Protein AF-A0A5K1H9H5-F1 (afdb_monomer)

Solvent-accessible surface area (backbone atoms only — not comparable to full-atom values): 5226 Å² total; per-residue (Å²): 136,71,91,82,58,92,46,44,57,62,66,54,67,60,24,73,41,47,81,41,41,69,53,92,54,77,84,45,87,67,50,39,46,32,41,55,42,61,36,52,24,44,50,24,28,36,50,45,69,44,30,32,40,66,83,76,85,77,60,77,39,18,54,75,74,35,57,72,56,34,78,48,53,51,85,65,66,45,77,47,66,64,72,80,78,74,79,126

Foldseek 3Di:
DCLPDLAQEDDLCVLVPLQAAEDPPQNNPNHAHQHPRLLSNLNYAEDAEYEAEDPPDPGSGDHPVSCVSNVNYDDHYHYHYPPPPPPD

Secondary structure (DSSP, 8-state):
--TT---SS--GGGGG-TT--EE--TT-TT-----TTGGG-TT--EE-EEEEE--SSS-----GGGGGG-TT--S--EEEEE------

pLDDT: mean 73.45, std 13.98, range [39.09, 91.0]

Organism: NCBI:txid210225

Sequence (88 aa):
DLSVSKIEELPKEIGELSNLRSLGLKDIEELKFITEGLGKLTNLRILYRFIVSDDKGDTRGCNIRELKDLNKLKGELLIGCLGGGRVK

InterPro domains:
  IPR032675 Leucine-rich repeat domain superfamily [G3DSA:3.80.10.10] (1-82)

Structure (mmCIF, N/CA/C/O backbone):
data_AF-A0A5K1H9H5-F1
#
_entry.id   AF-A0A5K1H9H5-F1
#
loop_
_atom_site.group_PDB
_atom_site.id
_atom_site.type_symbol
_atom_site.label_atom_id
_atom_site.label_alt_id
_atom_site.label_comp_id
_atom_site.label_asym_id
_atom_site.label_entity_id
_atom_site.label_seq_id
_atom_site.pdbx_PDB_ins_code
_atom_site.Cartn_x
_atom_site.Cartn_y
_atom_site.Cartn_z
_atom_site.occupancy
_atom_site.B_iso_or_equiv
_atom_site.auth_seq_id
_atom_site.auth_comp_id
_atom_site.auth_asym_id
_atom_site.auth_atom_id
_atom_site.pdbx_PDB_model_num
ATOM 1 N N . ASP A 1 1 ? -1.616 17.638 -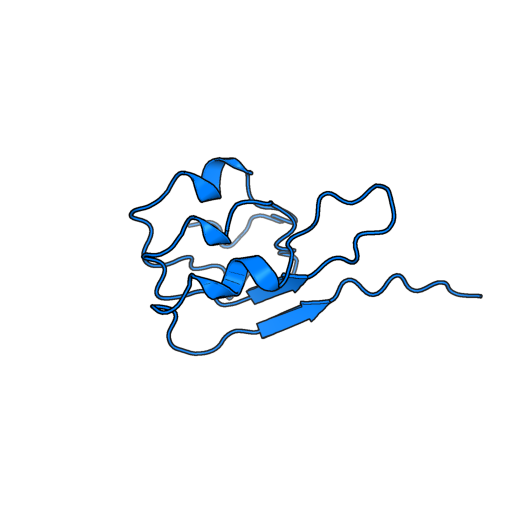4.788 1.00 44.56 1 ASP A N 1
ATOM 2 C CA . ASP A 1 1 ? -1.890 17.084 -6.118 1.00 44.56 1 ASP A CA 1
ATOM 3 C C . ASP A 1 1 ? -0.554 16.616 -6.689 1.00 44.56 1 ASP A C 1
ATOM 5 O O . ASP A 1 1 ? 0.330 17.448 -6.842 1.00 44.56 1 ASP A O 1
ATOM 9 N N . LEU A 1 2 ? -0.334 15.301 -6.809 1.00 47.38 2 LEU A N 1
ATOM 10 C CA . LEU A 1 2 ? 0.952 14.696 -7.224 1.00 47.38 2 LEU A CA 1
ATOM 11 C C . LEU A 1 2 ? 0.956 14.315 -8.718 1.00 47.38 2 LEU A C 1
ATOM 13 O O . LEU A 1 2 ? 1.847 13.605 -9.176 1.00 47.38 2 LEU A O 1
ATOM 17 N N . SER A 1 3 ? -0.026 14.809 -9.477 1.00 51.66 3 SER A N 1
ATOM 18 C CA . SER A 1 3 ? -0.362 14.392 -10.847 1.00 51.66 3 SER A CA 1
ATOM 19 C C . SER A 1 3 ? 0.710 14.654 -11.920 1.00 51.66 3 SER A C 1
ATOM 21 O O . SER A 1 3 ? 0.481 14.369 -13.087 1.00 51.66 3 SER A O 1
ATOM 23 N N . VAL A 1 4 ? 1.883 15.192 -11.565 1.00 48.97 4 VAL A N 1
ATOM 24 C CA . VAL A 1 4 ? 2.972 15.521 -12.513 1.00 48.97 4 VAL A CA 1
ATOM 25 C C . VAL A 1 4 ? 4.339 14.994 -12.074 1.00 48.97 4 VAL A C 1
ATOM 27 O O . VAL A 1 4 ? 5.355 15.249 -12.721 1.00 48.97 4 VAL A O 1
ATOM 30 N N . SER A 1 5 ? 4.398 14.281 -10.953 1.00 53.00 5 SER A N 1
ATOM 31 C CA . SER A 1 5 ? 5.659 13.844 -10.375 1.00 53.00 5 SER A CA 1
ATOM 32 C C . SER A 1 5 ? 5.979 12.427 -10.853 1.00 53.00 5 SER A C 1
ATOM 34 O O . SER A 1 5 ? 5.188 11.511 -10.642 1.00 53.00 5 SER A O 1
ATOM 36 N N . LYS A 1 6 ? 7.154 12.241 -11.474 1.00 61.06 6 LYS A N 1
ATOM 37 C CA . LYS A 1 6 ? 7.773 10.927 -11.738 1.00 61.06 6 LYS A CA 1
ATOM 38 C C . LYS A 1 6 ? 8.161 10.263 -10.411 1.00 61.06 6 LYS A C 1
ATOM 40 O O . LYS A 1 6 ? 9.335 10.150 -10.074 1.00 61.06 6 LYS A O 1
ATOM 45 N N . ILE A 1 7 ? 7.163 9.940 -9.599 1.00 66.31 7 ILE A N 1
ATOM 46 C CA . ILE A 1 7 ? 7.349 9.273 -8.318 1.00 66.31 7 ILE A CA 1
ATOM 47 C C . ILE A 1 7 ? 7.405 7.799 -8.645 1.00 66.31 7 ILE A C 1
ATOM 49 O O . ILE A 1 7 ? 6.375 7.173 -8.873 1.00 66.31 7 ILE A O 1
ATOM 53 N N . GLU A 1 8 ? 8.621 7.275 -8.708 1.00 70.75 8 GLU A N 1
ATOM 54 C CA . GLU A 1 8 ? 8.824 5.839 -8.827 1.00 70.75 8 GLU A CA 1
ATOM 55 C C . GLU A 1 8 ? 8.561 5.145 -7.496 1.00 70.75 8 GLU A C 1
ATOM 57 O O . GLU A 1 8 ? 8.023 4.052 -7.513 1.00 70.75 8 GLU A O 1
ATOM 62 N N . GLU A 1 9 ? 8.857 5.782 -6.358 1.00 73.38 9 GLU A N 1
ATOM 63 C CA . GLU A 1 9 ? 8.683 5.201 -5.024 1.00 73.38 9 GLU A CA 1
ATOM 64 C C . GLU A 1 9 ? 8.114 6.231 -4.041 1.00 73.38 9 GLU A C 1
ATOM 66 O O . GLU A 1 9 ? 8.465 7.412 -4.077 1.00 73.38 9 GLU A O 1
ATOM 71 N N . LEU A 1 10 ? 7.239 5.786 -3.138 1.00 76.75 10 LEU A N 1
ATOM 72 C CA . LEU A 1 10 ? 6.767 6.614 -2.028 1.00 76.75 10 LEU A CA 1
ATOM 73 C C . LEU A 1 10 ? 7.781 6.603 -0.863 1.00 76.75 10 LEU A C 1
ATOM 75 O O . LEU A 1 10 ? 8.548 5.653 -0.705 1.00 76.75 10 LEU A O 1
ATOM 79 N N . PRO A 1 11 ? 7.783 7.641 -0.014 1.00 78.19 11 PRO A N 1
ATOM 80 C CA . PRO A 1 11 ? 8.561 7.643 1.222 1.00 78.19 11 PRO A CA 1
ATOM 81 C C . PRO A 1 11 ? 8.086 6.534 2.174 1.00 78.19 11 PRO A C 1
ATOM 83 O O . PRO A 1 11 ? 6.881 6.305 2.300 1.00 78.19 11 PRO A O 1
ATOM 86 N N . LYS A 1 12 ? 9.013 5.888 2.895 1.00 76.62 12 LYS A N 1
ATOM 87 C CA . LYS A 1 12 ? 8.709 4.822 3.878 1.00 76.62 12 LYS A CA 1
ATOM 88 C C . LYS A 1 12 ? 7.780 5.298 4.994 1.00 76.62 12 LYS A C 1
ATOM 90 O O . LYS A 1 12 ? 6.992 4.538 5.552 1.00 76.62 12 LYS A O 1
ATOM 95 N N . GLU A 1 13 ? 7.850 6.587 5.294 1.00 83.75 13 GLU A N 1
ATOM 96 C CA . GLU A 1 13 ? 7.036 7.290 6.275 1.00 83.75 13 GLU A CA 1
ATOM 97 C C . GLU A 1 13 ? 5.542 7.269 5.915 1.00 83.75 13 GLU A C 1
ATOM 99 O O . GLU A 1 13 ? 4.707 7.516 6.784 1.00 83.75 13 GLU A O 1
ATOM 104 N N . ILE A 1 14 ? 5.170 6.916 4.672 1.00 82.44 14 ILE A N 1
ATOM 105 C CA . ILE A 1 14 ? 3.766 6.720 4.292 1.00 82.44 14 ILE A CA 1
ATOM 106 C C . ILE A 1 14 ? 3.083 5.691 5.199 1.00 82.44 14 ILE A C 1
ATOM 108 O O . ILE A 1 14 ? 1.921 5.880 5.543 1.00 82.44 14 ILE A O 1
ATOM 112 N N . GLY A 1 15 ? 3.804 4.658 5.653 1.00 80.94 15 GLY A N 1
ATOM 113 C CA . GLY A 1 15 ? 3.274 3.645 6.566 1.00 80.94 15 GLY A CA 1
ATOM 114 C C . GLY A 1 15 ? 2.883 4.187 7.946 1.00 80.94 15 GLY A C 1
ATOM 115 O O . GLY A 1 15 ? 2.085 3.567 8.644 1.00 80.94 15 GLY A O 1
ATOM 116 N N . GLU A 1 16 ? 3.379 5.362 8.336 1.00 86.00 16 GLU A N 1
ATOM 117 C CA . GLU A 1 16 ? 3.035 6.003 9.612 1.00 86.00 16 GLU A CA 1
ATOM 118 C C . GLU A 1 16 ? 1.702 6.769 9.544 1.00 86.00 16 GLU A C 1
ATOM 120 O O . GLU A 1 16 ? 1.124 7.140 10.570 1.00 86.00 16 GLU A O 1
ATOM 125 N N . LEU A 1 17 ? 1.145 6.961 8.343 1.00 87.12 17 LEU A N 1
ATOM 126 C CA . LEU A 1 17 ? -0.138 7.631 8.134 1.00 87.12 17 LEU A CA 1
ATOM 127 C C . LEU A 1 17 ? -1.323 6.700 8.443 1.00 87.12 17 LEU A C 1
ATOM 129 O O . LEU A 1 17 ? -2.191 6.468 7.608 1.00 87.12 17 LEU A O 1
ATOM 133 N N . SER A 1 18 ? -1.412 6.196 9.672 1.00 83.69 18 SER A N 1
ATOM 134 C CA . SER A 1 18 ? -2.442 5.241 10.128 1.00 83.69 18 SER A CA 1
ATOM 135 C C . SER A 1 18 ? -3.899 5.692 9.913 1.00 83.69 18 SER A C 1
ATOM 137 O O . SER A 1 18 ? -4.811 4.863 9.858 1.00 83.69 18 SER A O 1
ATOM 139 N N . ASN A 1 19 ? -4.138 6.998 9.761 1.00 87.88 19 ASN A N 1
ATOM 140 C CA . ASN A 1 19 ? -5.449 7.586 9.467 1.00 87.88 19 ASN A CA 1
ATOM 141 C C . ASN A 1 19 ? -5.714 7.815 7.970 1.00 87.88 19 ASN A C 1
ATOM 143 O O . ASN A 1 19 ? -6.787 8.313 7.614 1.00 87.88 19 ASN A O 1
ATOM 147 N N . LEU A 1 20 ? -4.771 7.473 7.090 1.00 88.75 20 LEU A N 1
ATOM 148 C CA . LEU A 1 20 ? -4.921 7.632 5.650 1.00 88.75 20 LEU A CA 1
ATOM 149 C C . LEU A 1 20 ? -6.050 6.731 5.141 1.00 88.75 20 LEU A C 1
ATOM 151 O O . LEU A 1 20 ? -6.092 5.534 5.415 1.00 88.75 20 LEU A O 1
ATOM 155 N N . ARG A 1 21 ? -6.987 7.324 4.396 1.00 90.06 21 ARG A N 1
ATOM 156 C CA . ARG A 1 21 ? -8.167 6.623 3.859 1.00 90.06 21 ARG A CA 1
ATOM 157 C C . ARG A 1 21 ? -8.136 6.469 2.349 1.00 90.06 21 ARG A C 1
ATOM 159 O O . ARG A 1 21 ? -8.760 5.552 1.830 1.00 90.06 21 ARG A O 1
ATOM 166 N N . SER A 1 22 ? -7.453 7.358 1.643 1.00 84.12 22 SER A N 1
ATOM 167 C CA . SER A 1 22 ? -7.420 7.363 0.185 1.00 84.12 22 SER A CA 1
ATOM 168 C C . SER A 1 22 ? -6.033 7.755 -0.281 1.00 84.12 22 SER A C 1
ATOM 170 O O . SER A 1 22 ? -5.552 8.826 0.084 1.00 84.12 22 SER A O 1
ATOM 172 N N . LEU A 1 23 ? -5.422 6.901 -1.097 1.00 79.94 23 LEU A N 1
ATOM 173 C CA . LEU A 1 23 ? -4.163 7.183 -1.768 1.00 79.94 23 LEU A CA 1
ATOM 174 C C . LEU A 1 23 ? -4.432 7.267 -3.276 1.00 79.94 23 LEU A C 1
ATOM 176 O O . LEU A 1 23 ? -4.516 6.262 -3.980 1.00 79.94 23 LEU A O 1
ATOM 180 N N . GLY A 1 24 ? -4.668 8.492 -3.748 1.00 72.75 24 GLY A N 1
ATOM 181 C CA . GLY A 1 24 ? -5.031 8.777 -5.136 1.00 72.75 24 GLY A CA 1
ATOM 182 C C . GLY A 1 24 ? -3.799 8.873 -6.025 1.00 72.75 24 GLY A C 1
ATOM 183 O O . GLY A 1 24 ? -3.246 9.954 -6.169 1.00 72.75 24 GLY A O 1
ATOM 184 N N . LEU A 1 25 ? -3.372 7.743 -6.591 1.00 71.25 25 LEU A N 1
ATOM 185 C CA . LEU A 1 25 ? -2.210 7.653 -7.489 1.00 71.25 25 LEU A CA 1
ATOM 186 C C . LEU A 1 25 ? -2.565 6.917 -8.792 1.00 71.25 25 LEU A C 1
ATOM 188 O O . LEU A 1 25 ? -1.729 6.241 -9.381 1.00 71.25 25 LEU A O 1
ATOM 192 N N . LYS A 1 26 ? -3.834 7.016 -9.215 1.00 69.81 26 LYS A N 1
ATOM 193 C CA . LYS A 1 26 ? -4.374 6.320 -10.393 1.00 69.81 26 LYS A CA 1
ATOM 194 C C . LYS A 1 26 ? -3.642 6.702 -11.683 1.00 69.81 26 LYS A C 1
ATOM 196 O O . LYS A 1 26 ? -3.398 5.832 -12.510 1.00 69.81 26 LYS A O 1
ATOM 201 N N . ASP A 1 27 ? -3.264 7.971 -11.805 1.00 71.62 27 ASP A N 1
ATOM 202 C CA . ASP A 1 27 ? -2.687 8.535 -13.029 1.00 71.62 27 ASP A CA 1
ATOM 203 C C . ASP A 1 27 ? -1.146 8.511 -13.034 1.00 71.62 27 ASP A C 1
ATOM 205 O O . ASP A 1 27 ? -0.516 9.062 -13.933 1.00 71.62 27 ASP A O 1
ATOM 209 N N . ILE A 1 28 ? -0.514 7.869 -12.038 1.00 72.50 28 ILE A N 1
ATOM 210 C CA . ILE A 1 28 ? 0.948 7.731 -11.980 1.00 72.50 28 ILE A CA 1
ATOM 211 C C . ILE A 1 28 ? 1.345 6.359 -12.527 1.00 72.50 28 ILE A C 1
ATOM 213 O O . ILE A 1 28 ? 1.480 5.375 -11.796 1.00 72.50 28 ILE A O 1
ATOM 217 N N . GLU A 1 29 ? 1.533 6.300 -13.843 1.00 67.94 29 GLU A N 1
ATOM 218 C CA . GLU A 1 29 ? 1.874 5.065 -14.557 1.00 67.94 29 GLU A CA 1
ATOM 219 C C . GLU A 1 29 ? 3.248 4.495 -14.173 1.00 67.94 29 GLU A C 1
ATOM 221 O O . GLU A 1 29 ? 3.428 3.279 -14.211 1.00 67.94 29 GLU A O 1
ATOM 226 N N . GLU A 1 30 ? 4.169 5.345 -13.721 1.00 70.06 30 GLU A N 1
ATOM 227 C CA . GLU A 1 30 ? 5.530 4.968 -13.308 1.00 70.06 30 GLU A CA 1
ATOM 228 C C . GLU A 1 30 ? 5.637 4.591 -11.821 1.00 70.06 30 GLU A C 1
ATOM 230 O O . GLU A 1 30 ? 6.712 4.219 -11.350 1.00 70.06 30 GLU A O 1
ATOM 235 N N . LEU A 1 31 ? 4.540 4.683 -11.058 1.00 70.25 31 LEU A N 1
ATOM 236 C CA . LEU A 1 31 ? 4.589 4.448 -9.620 1.00 70.25 31 LEU A CA 1
ATOM 237 C C . LEU A 1 31 ? 4.771 2.966 -9.302 1.00 70.25 31 LEU A C 1
ATOM 239 O O . LEU A 1 31 ? 3.870 2.141 -9.509 1.00 70.25 31 LEU A O 1
ATOM 243 N N . LYS A 1 32 ? 5.920 2.655 -8.709 1.00 68.62 32 LYS A N 1
ATOM 244 C CA . LYS A 1 32 ? 6.268 1.352 -8.159 1.00 68.62 32 LYS A CA 1
ATOM 245 C C . LYS A 1 32 ? 6.154 1.448 -6.636 1.00 68.62 32 LYS A C 1
ATOM 247 O O . LYS A 1 32 ? 6.921 2.111 -5.945 1.00 68.62 32 LYS A O 1
ATOM 252 N N . PHE A 1 33 ? 5.160 0.780 -6.065 1.00 68.19 33 PHE A N 1
ATOM 253 C CA . PHE A 1 33 ? 5.069 0.672 -4.610 1.00 68.19 33 PHE A CA 1
ATOM 254 C C . PHE A 1 33 ? 6.163 -0.277 -4.125 1.00 68.19 33 PHE A C 1
ATOM 256 O O . PHE A 1 33 ? 5.980 -1.484 -4.148 1.00 68.19 33 PHE A O 1
ATOM 263 N N . ILE A 1 34 ? 7.318 0.283 -3.772 1.00 62.16 34 ILE A N 1
ATOM 264 C CA . ILE A 1 34 ? 8.509 -0.458 -3.322 1.00 62.16 34 ILE A CA 1
ATOM 265 C C . ILE A 1 34 ? 8.776 -0.207 -1.822 1.00 62.16 34 ILE A C 1
ATOM 267 O O . ILE A 1 34 ? 9.565 -0.886 -1.177 1.00 62.16 34 ILE A O 1
ATOM 271 N N . THR A 1 35 ? 8.052 0.726 -1.207 1.00 67.81 35 THR A N 1
ATOM 272 C CA . THR A 1 35 ? 8.204 1.081 0.209 1.00 67.81 35 THR A CA 1
ATOM 273 C C . THR A 1 35 ? 7.484 0.099 1.134 1.00 67.81 35 THR A C 1
ATOM 275 O O . THR A 1 35 ? 6.255 0.019 1.141 1.00 67.81 35 THR A O 1
ATOM 278 N N . GLU A 1 36 ? 8.246 -0.550 2.008 1.00 74.12 36 GLU A N 1
ATOM 279 C CA . GLU A 1 36 ? 7.740 -1.307 3.157 1.00 74.12 36 GLU A CA 1
ATOM 280 C C . GLU A 1 36 ? 6.858 -0.446 4.078 1.00 74.12 36 GLU A C 1
ATOM 282 O O . GLU A 1 36 ? 7.155 0.721 4.338 1.00 74.12 36 GLU A O 1
ATOM 287 N N . GLY A 1 37 ? 5.804 -1.041 4.639 1.00 78.50 37 GLY A N 1
ATOM 288 C CA . GLY A 1 37 ? 4.966 -0.401 5.657 1.00 78.50 37 GLY A CA 1
ATOM 289 C C . GLY A 1 37 ? 3.592 0.033 5.159 1.00 78.50 37 GLY A C 1
ATOM 290 O O . GLY A 1 37 ? 2.805 0.558 5.946 1.00 78.50 37 GLY A O 1
ATOM 291 N N . LEU A 1 38 ? 3.249 -0.255 3.904 1.00 82.00 38 LEU A N 1
ATOM 292 C CA . LEU A 1 38 ? 1.902 -0.065 3.377 1.00 82.00 38 LEU A CA 1
ATOM 293 C C . LEU A 1 38 ? 0.875 -0.906 4.155 1.00 82.00 38 LEU A C 1
ATOM 295 O O . LEU A 1 38 ? -0.250 -0.459 4.364 1.00 82.00 38 LEU A O 1
ATOM 299 N N . GLY A 1 39 ? 1.281 -2.062 4.691 1.00 82.25 39 GLY A N 1
ATOM 300 C CA . GLY A 1 39 ? 0.437 -2.890 5.562 1.00 82.25 39 GLY A CA 1
ATOM 301 C C . GLY A 1 39 ? 0.025 -2.228 6.886 1.00 82.25 39 GLY A C 1
ATOM 302 O O . GLY A 1 39 ? -0.967 -2.627 7.491 1.00 82.25 39 GLY A O 1
ATOM 303 N N . LYS A 1 40 ? 0.719 -1.167 7.326 1.00 86.94 40 LYS A N 1
ATOM 304 C CA . LYS A 1 40 ? 0.320 -0.379 8.508 1.00 86.94 40 LYS A CA 1
ATOM 305 C C . LYS A 1 40 ? -0.906 0.502 8.243 1.00 86.94 40 LYS A C 1
ATOM 307 O O . LYS A 1 40 ? -1.586 0.918 9.183 1.00 86.94 40 LYS A O 1
ATOM 312 N N . LEU A 1 41 ? -1.231 0.761 6.974 1.00 88.69 41 LEU A N 1
ATOM 313 C CA . LEU A 1 41 ? -2.340 1.614 6.547 1.00 88.69 41 LEU A CA 1
AT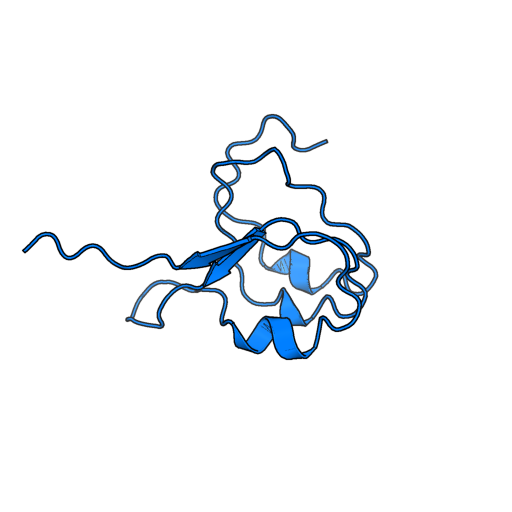OM 314 C C . LEU A 1 41 ? -3.702 0.910 6.654 1.00 88.69 41 LEU A C 1
ATOM 316 O O . LEU A 1 41 ? -4.504 0.928 5.729 1.00 88.69 41 LEU A O 1
ATOM 320 N N . THR A 1 42 ? -4.016 0.321 7.804 1.00 89.00 42 THR A N 1
ATOM 321 C CA . THR A 1 42 ? -5.234 -0.486 8.037 1.00 89.00 42 THR A CA 1
ATOM 322 C C . THR A 1 42 ? -6.557 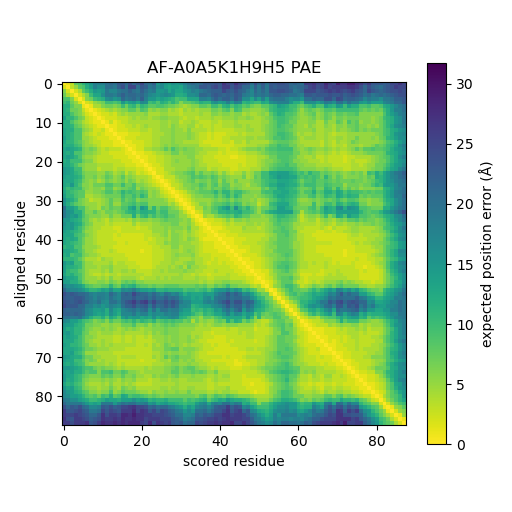0.265 7.808 1.00 89.00 42 THR A C 1
ATOM 324 O O . THR A 1 42 ? -7.615 -0.351 7.660 1.00 89.00 42 THR A O 1
ATOM 327 N N . ASN A 1 43 ? -6.529 1.603 7.767 1.00 90.56 43 ASN A N 1
ATOM 328 C CA . ASN A 1 43 ? -7.681 2.450 7.445 1.00 90.56 43 ASN A CA 1
ATOM 329 C C . ASN A 1 43 ? -7.815 2.817 5.964 1.00 90.56 43 ASN A C 1
ATOM 331 O O . ASN A 1 43 ? -8.790 3.491 5.602 1.00 90.56 43 ASN A O 1
ATOM 335 N N . LEU A 1 44 ? -6.886 2.366 5.122 1.00 89.38 44 LEU A N 1
ATOM 336 C CA . LEU A 1 44 ? -6.882 2.645 3.699 1.00 89.38 44 LEU A CA 1
ATOM 337 C C . LEU A 1 44 ? -8.095 1.998 3.035 1.00 89.38 44 LEU A C 1
ATOM 339 O O . LEU A 1 44 ? -8.405 0.827 3.244 1.00 89.38 44 LEU A O 1
ATOM 343 N N . ARG A 1 45 ? -8.805 2.800 2.246 1.00 91.00 45 ARG A N 1
ATOM 344 C CA . ARG A 1 45 ? -10.015 2.396 1.527 1.00 91.00 45 ARG A CA 1
ATOM 345 C C . ARG A 1 45 ? -9.813 2.366 0.027 1.00 91.00 45 ARG A C 1
ATOM 347 O O . ARG A 1 45 ? -10.500 1.610 -0.639 1.00 91.00 45 ARG A O 1
ATOM 354 N N . ILE A 1 46 ? -8.915 3.194 -0.496 1.00 86.00 46 ILE A N 1
ATOM 355 C CA . ILE A 1 46 ? -8.645 3.296 -1.930 1.00 86.00 46 ILE A CA 1
ATOM 356 C C . ILE A 1 46 ? -7.141 3.163 -2.138 1.00 86.00 46 ILE A C 1
ATOM 358 O O . ILE A 1 46 ? -6.372 3.976 -1.618 1.00 86.00 46 ILE A O 1
ATOM 362 N N . LEU A 1 47 ? -6.761 2.141 -2.904 1.00 84.50 47 LEU A N 1
ATOM 363 C CA . LEU A 1 47 ? -5.410 1.872 -3.379 1.00 84.50 47 LEU A CA 1
ATOM 364 C C . LEU A 1 47 ? -5.523 1.376 -4.820 1.00 84.50 47 LEU A C 1
ATOM 366 O O . LEU A 1 47 ? -6.143 0.348 -5.058 1.00 84.50 47 LEU A O 1
ATOM 370 N N . TYR A 1 48 ? -4.939 2.107 -5.765 1.00 79.94 48 TYR A N 1
ATOM 371 C CA . TYR A 1 48 ? -5.096 1.794 -7.189 1.00 79.94 48 TYR A CA 1
ATOM 372 C C . TYR A 1 48 ? -4.086 0.773 -7.704 1.00 79.94 48 TYR A C 1
ATOM 374 O O . TYR A 1 48 ? -4.398 -0.011 -8.598 1.00 79.94 48 TYR A O 1
ATOM 382 N N . ARG A 1 49 ? -2.868 0.779 -7.162 1.00 79.44 49 ARG A N 1
ATOM 383 C CA . ARG A 1 49 ? -1.778 -0.065 -7.641 1.00 79.44 49 ARG A CA 1
ATOM 384 C C . ARG A 1 49 ? -0.943 -0.558 -6.467 1.00 79.44 49 ARG A C 1
ATOM 386 O O . ARG A 1 49 ? -0.773 0.157 -5.487 1.00 79.44 49 ARG A O 1
ATOM 393 N N . PHE A 1 50 ? -0.451 -1.784 -6.561 1.00 80.31 50 PHE A N 1
ATOM 394 C CA . PHE A 1 50 ? 0.445 -2.400 -5.593 1.00 80.31 50 PHE A CA 1
ATOM 395 C C . PHE A 1 50 ? 1.442 -3.273 -6.351 1.00 80.31 50 PHE A C 1
ATOM 397 O O . PHE A 1 50 ? 1.038 -4.121 -7.144 1.00 80.31 50 PHE A O 1
ATOM 404 N N . ILE A 1 51 ? 2.738 -3.043 -6.155 1.00 77.62 51 ILE A N 1
ATOM 405 C CA . ILE A 1 51 ? 3.786 -3.789 -6.852 1.00 77.62 51 ILE A CA 1
ATOM 406 C C . ILE A 1 51 ? 4.505 -4.665 -5.838 1.00 77.62 51 ILE A C 1
ATOM 408 O O . ILE A 1 51 ? 4.986 -4.180 -4.824 1.00 77.62 51 ILE A O 1
ATOM 412 N N . VAL A 1 52 ? 4.560 -5.961 -6.112 1.00 78.06 52 VAL A N 1
ATOM 413 C CA . VAL A 1 52 ? 5.311 -6.924 -5.311 1.00 78.06 52 VAL A CA 1
ATOM 414 C C . VAL A 1 52 ? 6.695 -7.084 -5.928 1.00 78.06 52 VAL A C 1
ATOM 416 O O . VAL A 1 52 ? 6.818 -7.315 -7.134 1.00 78.06 52 VAL A O 1
ATOM 419 N N . SER A 1 53 ? 7.734 -6.996 -5.107 1.00 74.81 53 SER A N 1
ATOM 420 C CA . SER A 1 53 ? 9.098 -7.333 -5.527 1.00 74.81 53 SER A CA 1
ATOM 421 C C . SER A 1 53 ? 9.528 -8.630 -4.849 1.00 74.81 53 SER A C 1
ATOM 423 O O . SER A 1 53 ? 9.187 -8.872 -3.691 1.00 74.81 53 SER A O 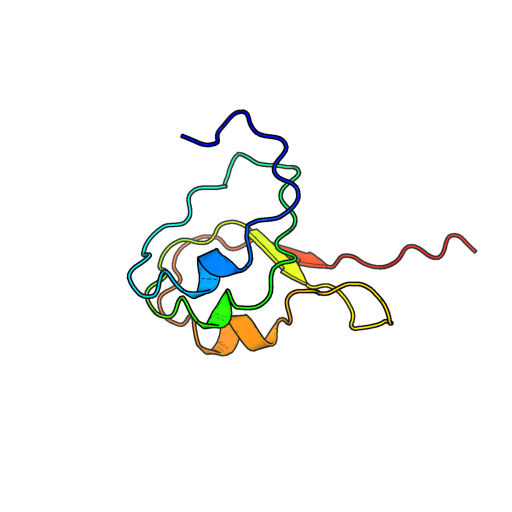1
ATOM 425 N N . ASP A 1 54 ? 10.246 -9.473 -5.590 1.00 63.31 54 ASP A N 1
ATOM 426 C CA . ASP A 1 54 ? 10.791 -10.726 -5.066 1.00 63.31 54 ASP A CA 1
ATOM 427 C C . ASP A 1 54 ? 12.012 -10.424 -4.186 1.00 63.31 54 ASP A C 1
ATOM 429 O O . ASP A 1 54 ? 12.801 -9.526 -4.483 1.00 63.31 54 ASP A O 1
ATOM 433 N N . ASP A 1 55 ? 12.179 -11.180 -3.109 1.00 58.78 55 ASP A N 1
ATOM 434 C CA . ASP A 1 55 ? 13.139 -10.968 -2.015 1.00 58.78 55 ASP A CA 1
ATOM 435 C C . ASP A 1 55 ? 14.610 -11.251 -2.383 1.00 58.78 55 ASP A C 1
ATOM 437 O O . ASP A 1 55 ? 15.459 -11.483 -1.515 1.00 58.78 55 ASP A O 1
ATOM 441 N N . LYS A 1 56 ? 14.955 -11.207 -3.674 1.00 55.94 56 LYS A N 1
ATOM 442 C CA . LYS A 1 56 ? 16.304 -11.498 -4.166 1.00 55.94 56 LYS A CA 1
ATOM 443 C C . LYS A 1 56 ? 17.245 -10.313 -3.969 1.00 55.94 56 LYS A C 1
ATOM 445 O O . LYS A 1 56 ? 17.653 -9.633 -4.904 1.00 55.94 56 LYS A O 1
ATOM 450 N N . GLY A 1 57 ? 17.649 -10.147 -2.716 1.00 49.34 57 GLY A N 1
ATOM 451 C CA . GLY A 1 57 ? 19.013 -9.785 -2.340 1.00 49.34 57 GLY A CA 1
ATOM 452 C C . GLY A 1 57 ? 19.351 -8.304 -2.213 1.00 49.34 57 GLY A C 1
ATOM 453 O O . GLY A 1 57 ? 20.284 -8.012 -1.478 1.00 49.34 57 GLY A O 1
ATOM 454 N N . ASP A 1 58 ? 18.626 -7.381 -2.853 1.00 51.34 58 ASP A N 1
ATOM 455 C CA . ASP A 1 58 ? 19.002 -5.949 -2.787 1.00 51.34 58 ASP A CA 1
ATOM 456 C C . ASP A 1 58 ? 17.839 -4.950 -2.930 1.00 51.34 58 ASP A C 1
ATOM 458 O O . ASP A 1 58 ? 17.984 -3.752 -2.687 1.00 51.34 58 ASP A O 1
ATOM 462 N N . THR A 1 59 ? 16.647 -5.418 -3.303 1.00 53.00 59 THR A N 1
ATOM 463 C CA . THR A 1 59 ? 15.463 -4.564 -3.447 1.00 53.00 59 THR A CA 1
ATOM 464 C C . T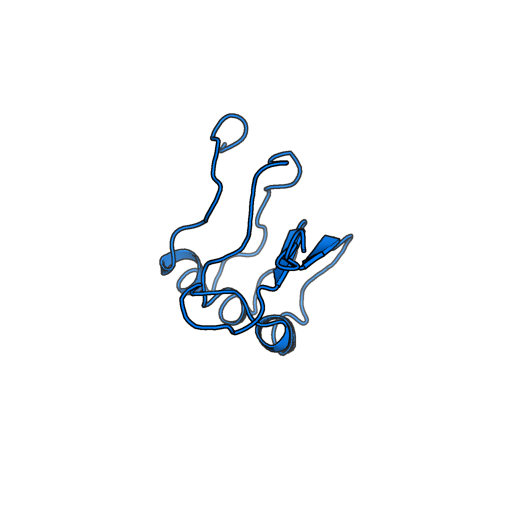HR A 1 59 ? 14.625 -4.644 -2.176 1.00 53.00 59 THR A C 1
ATOM 466 O O . THR A 1 59 ? 13.954 -5.639 -1.920 1.00 53.00 59 THR A O 1
ATOM 469 N N . ARG A 1 60 ? 14.666 -3.581 -1.362 1.00 57.41 60 ARG A N 1
ATOM 470 C CA . ARG A 1 60 ? 13.671 -3.322 -0.306 1.00 57.41 60 ARG A CA 1
ATOM 471 C C . ARG A 1 60 ? 12.314 -3.257 -0.990 1.00 57.41 60 ARG A C 1
ATOM 473 O O . ARG A 1 60 ? 12.057 -2.269 -1.650 1.00 57.41 60 ARG A O 1
ATOM 480 N N . GLY A 1 61 ? 11.527 -4.320 -0.953 1.00 62.19 61 GLY A N 1
ATOM 481 C CA . GLY A 1 61 ? 10.344 -4.461 -1.791 1.00 62.19 61 GLY A CA 1
ATOM 482 C C . GLY A 1 61 ? 9.102 -4.786 -0.984 1.00 62.19 61 GLY A C 1
ATOM 483 O O . GLY A 1 61 ? 9.179 -5.484 0.026 1.00 62.19 61 GLY A O 1
ATOM 484 N N . CYS A 1 62 ? 7.943 -4.309 -1.440 1.00 72.56 62 CYS A N 1
ATOM 485 C CA . CYS A 1 62 ? 6.674 -4.608 -0.791 1.00 72.56 62 CYS A CA 1
ATOM 486 C C . CYS A 1 62 ? 6.352 -6.100 -0.900 1.00 72.56 62 CYS A C 1
ATOM 488 O O . CYS A 1 62 ? 6.365 -6.688 -1.986 1.00 72.56 62 CYS A O 1
ATOM 490 N N . ASN A 1 63 ? 6.003 -6.708 0.233 1.00 78.44 63 ASN A N 1
ATOM 491 C CA . ASN A 1 63 ? 5.556 -8.093 0.265 1.00 78.44 63 ASN A CA 1
ATOM 492 C C . ASN A 1 63 ? 4.032 -8.155 0.127 1.00 78.44 63 ASN A C 1
ATOM 494 O O . ASN A 1 63 ? 3.316 -7.413 0.795 1.00 78.44 63 ASN A O 1
ATOM 498 N N . ILE A 1 64 ? 3.509 -9.104 -0.655 1.00 81.12 64 ILE A N 1
ATOM 499 C CA . ILE A 1 64 ? 2.057 -9.323 -0.777 1.00 81.12 64 ILE A CA 1
ATOM 500 C C . ILE A 1 64 ? 1.360 -9.535 0.579 1.00 81.12 64 ILE A C 1
ATOM 502 O O . ILE A 1 64 ? 0.195 -9.181 0.743 1.00 81.12 64 ILE A O 1
ATOM 506 N N . ARG A 1 65 ? 2.083 -10.041 1.588 1.00 83.06 65 ARG A N 1
ATOM 507 C CA . ARG A 1 65 ? 1.593 -10.191 2.966 1.00 83.06 65 ARG A CA 1
ATOM 508 C C . ARG A 1 65 ? 1.209 -8.869 3.622 1.00 83.06 65 ARG A C 1
ATOM 510 O O . ARG A 1 65 ? 0.437 -8.901 4.571 1.00 83.06 65 ARG A O 1
ATOM 517 N N . GLU A 1 66 ? 1.701 -7.729 3.146 1.00 83.19 66 GLU A N 1
ATOM 518 C CA . GLU A 1 66 ? 1.289 -6.419 3.656 1.00 83.19 66 GLU A CA 1
ATOM 519 C C . GLU A 1 66 ? -0.185 -6.120 3.369 1.00 83.19 66 GLU A C 1
ATOM 521 O O . GLU A 1 66 ? -0.831 -5.424 4.146 1.00 83.19 66 GLU A O 1
ATOM 526 N N . LEU A 1 67 ? -0.760 -6.706 2.314 1.00 84.69 67 LEU A N 1
ATOM 527 C CA . LEU A 1 67 ? -2.179 -6.532 2.007 1.00 84.69 67 LEU A CA 1
ATOM 528 C C . LEU A 1 67 ? -3.106 -7.278 2.978 1.00 84.69 67 LEU A C 1
ATOM 530 O O . LEU A 1 67 ? -4.299 -6.986 3.003 1.00 84.69 67 LEU A O 1
ATOM 534 N N . LYS A 1 68 ? -2.590 -8.216 3.790 1.00 87.38 68 LYS A N 1
ATOM 535 C CA . LYS A 1 68 ? -3.412 -9.090 4.650 1.00 87.38 68 LYS A CA 1
ATOM 536 C C . LYS A 1 68 ? -4.291 -8.310 5.641 1.00 87.38 68 LYS A C 1
ATOM 538 O O . LYS A 1 68 ? -5.382 -8.755 5.983 1.00 87.38 68 LYS A O 1
ATOM 543 N N . ASP A 1 69 ? -3.801 -7.159 6.103 1.00 87.88 69 ASP A N 1
ATOM 544 C CA . ASP A 1 69 ? -4.459 -6.336 7.121 1.00 87.88 69 ASP A CA 1
ATOM 545 C C . ASP A 1 69 ? -5.253 -5.171 6.494 1.00 87.88 69 ASP A C 1
ATOM 547 O O . ASP A 1 69 ? -6.007 -4.475 7.180 1.00 87.88 69 ASP A O 1
ATOM 551 N N . LEU A 1 70 ? -5.157 -4.978 5.171 1.00 87.38 70 LEU A N 1
ATOM 552 C CA . LEU A 1 70 ? -5.816 -3.902 4.422 1.00 87.38 70 LEU A CA 1
ATOM 553 C C . LEU A 1 70 ? -7.253 -4.260 4.018 1.00 87.38 70 LEU A C 1
ATOM 555 O O . LEU A 1 70 ? -7.704 -4.033 2.898 1.00 87.38 70 LEU A O 1
ATOM 559 N N . ASN A 1 71 ? -8.018 -4.771 4.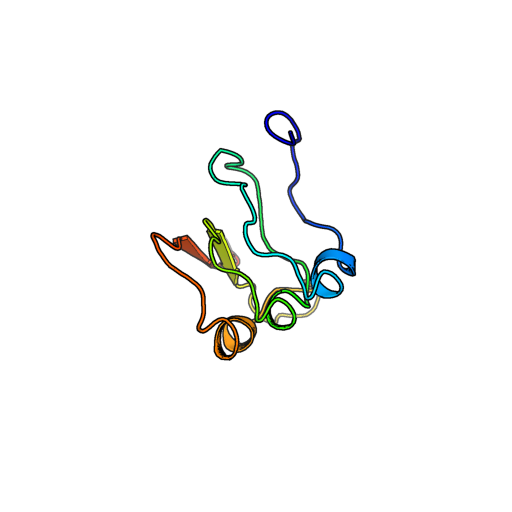979 1.00 88.75 71 ASN A N 1
ATOM 560 C CA . ASN A 1 71 ? -9.372 -5.298 4.771 1.00 88.75 71 ASN A CA 1
ATOM 561 C C . ASN A 1 71 ? -10.432 -4.225 4.464 1.00 88.75 71 ASN A C 1
ATOM 563 O O . ASN A 1 71 ? -11.586 -4.544 4.179 1.00 88.75 71 ASN A O 1
ATOM 567 N N . LYS A 1 72 ? -10.072 -2.940 4.561 1.00 90.44 72 LYS A N 1
ATOM 568 C CA . LYS A 1 72 ? -10.963 -1.811 4.258 1.00 90.44 72 LYS A CA 1
ATOM 569 C C . LYS A 1 72 ? -10.836 -1.318 2.820 1.00 90.44 72 LYS A C 1
ATOM 571 O O . LYS A 1 72 ? -11.610 -0.430 2.449 1.00 90.44 72 LYS A O 1
ATOM 576 N N . LEU A 1 73 ? -9.909 -1.879 2.039 1.00 88.44 73 LEU A N 1
ATOM 577 C CA . LEU A 1 73 ? -9.747 -1.564 0.626 1.00 88.44 73 LEU A CA 1
ATOM 578 C C . LEU A 1 73 ? -11.022 -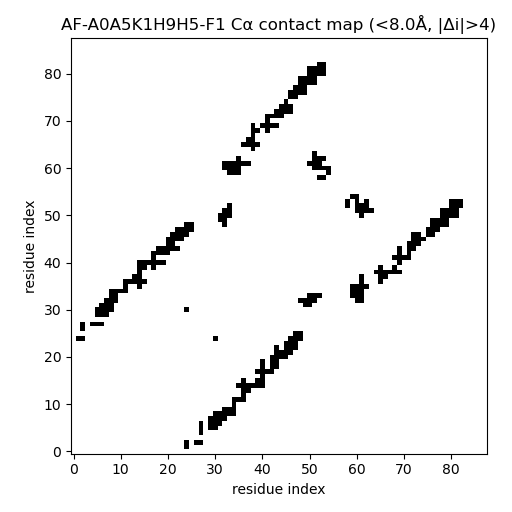1.896 -0.153 1.00 88.44 73 LEU A C 1
ATOM 580 O O . LEU A 1 73 ? -11.660 -2.928 0.051 1.00 88.44 73 LEU A O 1
ATOM 584 N N . LYS A 1 74 ? -11.406 -0.979 -1.035 1.00 87.94 74 LYS A N 1
ATOM 585 C CA . LYS A 1 74 ? -12.569 -1.068 -1.911 1.00 87.94 74 LYS A CA 1
ATOM 586 C C . LYS A 1 74 ? -12.205 -0.546 -3.295 1.00 8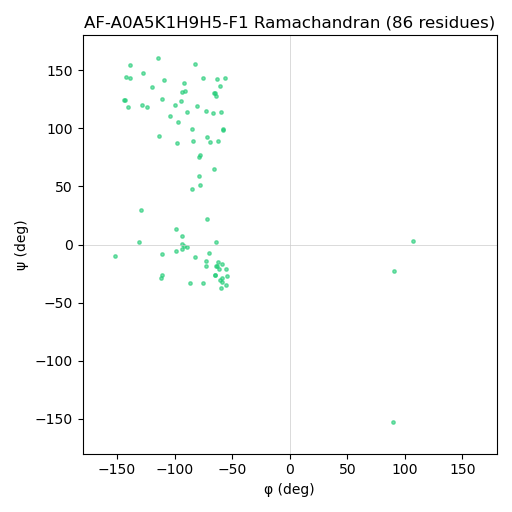7.94 74 LYS A C 1
ATOM 588 O O . LYS A 1 74 ? -11.353 0.330 -3.430 1.00 87.94 74 LYS A O 1
ATOM 593 N N . GLY A 1 75 ? -12.931 -1.028 -4.298 1.00 84.94 75 GLY A N 1
ATOM 594 C CA . GLY A 1 75 ? -12.729 -0.647 -5.693 1.00 84.94 75 GLY A CA 1
ATOM 595 C C . GLY A 1 75 ? -11.718 -1.547 -6.394 1.00 84.94 75 GLY A C 1
ATOM 596 O O . GLY A 1 75 ? -11.577 -2.719 -6.052 1.00 84.94 75 GLY A O 1
ATOM 597 N N . GLU A 1 76 ? -11.054 -0.991 -7.400 1.00 81.69 76 GLU A N 1
ATOM 598 C CA . GLU A 1 76 ? -10.091 -1.705 -8.233 1.00 81.69 76 GLU A CA 1
ATOM 599 C C . GLU A 1 76 ? -8.681 -1.587 -7.655 1.00 81.69 76 GLU A C 1
ATOM 601 O O . GLU A 1 76 ? -8.222 -0.488 -7.342 1.00 81.69 76 GLU A O 1
ATOM 606 N N . LEU A 1 77 ? -7.994 -2.725 -7.557 1.00 84.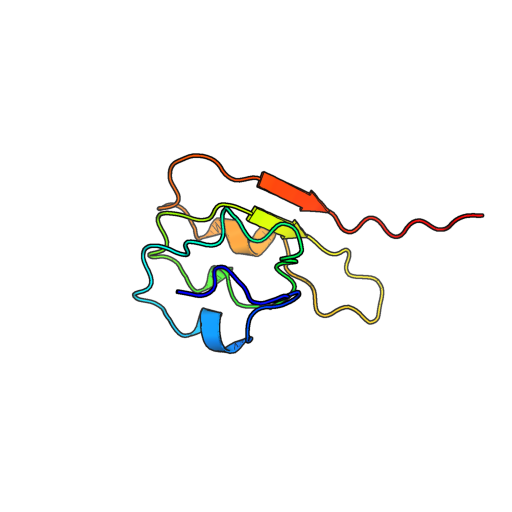50 77 LEU A N 1
ATOM 607 C CA . LEU A 1 77 ? -6.596 -2.816 -7.160 1.00 84.50 77 LEU A CA 1
ATOM 608 C C . LEU A 1 77 ? -5.820 -3.554 -8.249 1.00 84.50 77 LEU A C 1
ATOM 610 O O . LEU A 1 77 ? -6.070 -4.730 -8.509 1.00 84.50 77 LEU A O 1
ATOM 614 N N . LEU A 1 78 ? -4.849 -2.876 -8.855 1.00 80.12 78 LEU A N 1
ATOM 615 C CA . LEU A 1 78 ? -3.913 -3.492 -9.787 1.00 80.12 78 LEU A CA 1
ATOM 616 C C . LEU A 1 78 ? -2.701 -4.021 -9.025 1.00 80.12 78 LEU A C 1
ATOM 618 O O . LEU A 1 78 ? -1.926 -3.240 -8.473 1.00 80.12 78 LEU A O 1
ATOM 622 N N . ILE A 1 79 ? -2.525 -5.341 -9.014 1.00 81.69 79 ILE A N 1
ATOM 623 C CA . ILE A 1 79 ? -1.342 -5.986 -8.441 1.00 81.69 79 ILE A CA 1
ATOM 624 C C . ILE A 1 79 ? -0.387 -6.340 -9.577 1.00 81.69 79 ILE A C 1
ATOM 626 O O . ILE A 1 79 ? -0.746 -7.091 -10.482 1.00 81.69 79 ILE A O 1
ATOM 630 N N . GLY A 1 80 ? 0.823 -5.794 -9.531 1.00 78.94 80 GLY A N 1
ATOM 631 C CA . GLY A 1 80 ? 1.910 -6.146 -10.440 1.00 78.94 80 GLY A CA 1
ATOM 632 C C . GLY A 1 80 ? 3.057 -6.812 -9.691 1.00 78.94 80 GLY A C 1
ATOM 633 O O . GLY A 1 80 ? 3.189 -6.649 -8.481 1.00 78.94 80 GLY A O 1
ATOM 634 N N . CYS A 1 81 ? 3.912 -7.531 -10.413 1.00 72.25 81 CYS A N 1
ATOM 635 C CA . CYS A 1 81 ? 5.179 -8.025 -9.880 1.00 72.25 81 CYS A CA 1
ATOM 636 C C . CYS A 1 81 ? 6.337 -7.457 -10.703 1.00 72.25 81 CYS A C 1
ATOM 638 O O . CYS A 1 81 ? 6.296 -7.507 -11.933 1.00 72.25 81 CYS A O 1
ATOM 640 N N . LEU A 1 82 ? 7.395 -6.985 -10.040 1.00 67.31 82 LEU A N 1
ATOM 641 C CA . LEU A 1 82 ? 8.680 -6.706 -10.689 1.00 67.31 82 LEU A CA 1
ATOM 642 C C . LEU A 1 82 ? 9.414 -8.035 -10.897 1.00 67.31 82 LEU A C 1
ATOM 644 O O . LEU A 1 82 ? 10.308 -8.418 -10.146 1.00 67.31 82 LEU A O 1
ATOM 648 N N . GLY A 1 83 ? 8.980 -8.787 -11.909 1.00 54.25 83 GLY A N 1
ATOM 649 C CA . GLY A 1 83 ? 9.682 -9.979 -12.360 1.00 54.25 83 GLY A CA 1
ATOM 650 C C . GLY A 1 83 ? 11.022 -9.570 -12.958 1.00 54.25 83 GLY A C 1
ATOM 651 O O . GLY A 1 83 ? 11.061 -8.918 -14.000 1.00 54.25 83 GLY A O 1
ATOM 652 N N . GLY A 1 84 ? 12.119 -9.946 -12.301 1.00 48.97 84 GLY A N 1
ATOM 653 C CA . GLY A 1 84 ? 13.462 -9.795 -12.845 1.00 48.97 84 GLY A CA 1
ATOM 654 C C . GLY A 1 84 ? 13.566 -10.539 -14.171 1.00 48.97 84 GLY A C 1
ATOM 655 O O . GLY A 1 84 ? 13.755 -11.756 -14.198 1.00 48.97 84 GLY A O 1
ATOM 656 N N . GLY A 1 85 ? 13.443 -9.804 -15.274 1.00 40.56 85 GLY A N 1
ATOM 657 C CA . GLY A 1 85 ? 13.826 -10.276 -16.589 1.00 40.56 85 GLY A CA 1
ATOM 658 C C . GLY A 1 85 ? 15.321 -10.557 -16.577 1.00 40.56 85 GLY A C 1
ATOM 659 O O . GLY A 1 85 ? 16.127 -9.691 -16.899 1.00 40.56 85 GLY A O 1
ATOM 660 N N . ARG A 1 86 ? 15.712 -11.780 -16.215 1.00 43.81 86 ARG A N 1
ATOM 661 C CA . ARG A 1 86 ? 16.970 -12.334 -16.705 1.00 43.81 86 ARG A CA 1
ATOM 662 C C . ARG A 1 86 ? 16.756 -12.573 -18.192 1.00 43.81 86 ARG A C 1
ATOM 664 O O . ARG A 1 86 ? 16.304 -13.645 -18.588 1.00 43.81 86 ARG A O 1
ATOM 671 N N . VAL A 1 87 ? 17.033 -11.551 -18.998 1.00 43.72 87 VAL A N 1
ATOM 672 C CA . VAL A 1 87 ? 17.379 -11.778 -20.399 1.00 43.72 87 VAL A CA 1
ATOM 673 C C . VAL A 1 87 ? 18.621 -12.663 -20.346 1.00 43.72 87 VAL A C 1
ATOM 675 O O . VAL A 1 87 ? 19.612 -12.313 -19.704 1.00 43.72 87 VAL A O 1
ATOM 678 N N . LYS A 1 88 ? 18.456 -13.887 -20.830 1.00 39.09 88 LYS A N 1
ATOM 679 C CA . LYS A 1 88 ? 19.457 -14.944 -20.790 1.00 39.09 88 LYS A CA 1
ATOM 680 C C . LYS A 1 88 ? 20.543 -14.677 -21.821 1.00 39.09 88 LYS A C 1
ATOM 682 O O . LYS A 1 88 ? 20.185 -14.141 -22.893 1.00 39.09 88 LYS A O 1
#

Mean predicted aligned error: 8.56 Å

Radius of gyration: 13.05 Å; Cα contacts (8 Å, |Δi|>4): 165; chains: 1; bounding box: 32×32×31 Å

Nearest PDB structures (foldseek):
  5y5v-assembly6_F  TM=5.246E-01  e=5.189E+00  Sphingobium faniae
  6x90-assembly1_A  TM=3.748E-01  e=4.560E+00  Saccharomyces cerevisiae S288C
  7z2x-assembly1_B  TM=3.640E-01  e=2.721E+00  Lentilactobacillus buchneri